Protein AF-A0A0B6ZHQ9-F1 (afdb_monomer_lite)

Secondary structure (DSSP, 8-state):
--HHHHHHHHHHHHHHHT-HHHHHHHHHHHHHHHHHHHHHHHHHHHH-SSHHHHHHHHHHHHHHHHHHHHHHHHHHHHHHSTT-HHHHHHHHHHHHHHHHHHHHHHHHHHH-

Organism: NCBI:txid1028688

Foldseek 3Di:
DPVLVVLLVQLLVCLLVLVQVSLVVSLVVLVVVLVVLLVVLVVQLVVDPDPVLVVLSVVLSVCSVVLSVQLSVLSNVSSVPNVDPVSSVSNVVSSVVVVVSVVSVVVSVVND

InterPro domains:
  IPR030045 Alpha-catulin 1 [PTHR46342] (2-112)
  IPR036723 Alpha-catenin/vinculin-like superfamily [SSF47220] (6-112)

Radius of gyration: 15.08 Å; chains: 1; bounding box: 34×23×41 Å

Structure (mmCIF, N/CA/C/O backbone):
data_AF-A0A0B6ZHQ9-F1
#
_entry.id   AF-A0A0B6ZHQ9-F1
#
loop_
_atom_site.group_PDB
_atom_site.id
_atom_site.type_symbol
_atom_site.label_atom_id
_atom_site.label_alt_id
_atom_site.label_comp_id
_atom_site.label_asym_id
_atom_site.label_entity_id
_atom_site.label_seq_id
_atom_site.pdbx_PDB_ins_code
_atom_site.Cartn_x
_atom_site.Cartn_y
_atom_site.Cartn_z
_atom_site.occupancy
_atom_site.B_iso_or_equiv
_atom_site.auth_seq_id
_atom_site.auth_comp_id
_atom_site.auth_asym_id
_atom_site.auth_atom_id
_atom_site.pdbx_PDB_model_num
ATOM 1 N N . GLN A 1 1 ? -11.198 -3.587 -11.803 1.00 44.16 1 GLN A N 1
ATOM 2 C CA . GLN A 1 1 ? -11.278 -2.885 -10.509 1.00 44.16 1 GLN A CA 1
ATOM 3 C C . GLN A 1 1 ? -9.916 -3.097 -9.883 1.00 44.16 1 GLN A C 1
ATOM 5 O O . GLN A 1 1 ? -9.455 -4.225 -9.961 1.00 44.16 1 GLN A O 1
ATOM 10 N N . ASN A 1 2 ? -9.211 -2.040 -9.476 1.00 62.81 2 ASN A N 1
ATOM 11 C CA . ASN A 1 2 ? -7.845 -2.185 -8.975 1.00 62.81 2 ASN A CA 1
ATOM 12 C C . ASN A 1 2 ? -7.927 -2.834 -7.585 1.00 62.81 2 ASN A C 1
ATOM 14 O O . ASN A 1 2 ? -8.605 -2.283 -6.716 1.00 62.81 2 ASN A O 1
ATOM 18 N N . ASP A 1 3 ? -7.353 -4.022 -7.400 1.00 76.06 3 ASP A N 1
ATOM 19 C CA . ASP A 1 3 ? -7.515 -4.800 -6.161 1.00 76.06 3 ASP A CA 1
ATOM 20 C C . ASP A 1 3 ? -6.986 -4.018 -4.937 1.00 76.06 3 ASP A C 1
ATOM 22 O O . ASP A 1 3 ? -7.588 -4.056 -3.860 1.00 76.06 3 ASP A O 1
ATOM 26 N N . ASP A 1 4 ? -5.969 -3.178 -5.160 1.00 83.56 4 ASP A N 1
ATOM 27 C CA . ASP A 1 4 ? -5.421 -2.191 -4.223 1.00 83.56 4 ASP A CA 1
ATOM 28 C C . ASP A 1 4 ? -6.457 -1.205 -3.672 1.00 83.56 4 ASP A C 1
ATOM 30 O O . ASP A 1 4 ? -6.573 -1.004 -2.462 1.00 83.56 4 ASP A O 1
ATOM 34 N N . GLU A 1 5 ? -7.253 -0.600 -4.557 1.00 86.94 5 GLU A N 1
ATOM 35 C CA . GLU A 1 5 ? -8.244 0.420 -4.196 1.00 86.94 5 GLU A CA 1
ATOM 36 C C . GLU A 1 5 ? -9.325 -0.180 -3.280 1.00 86.94 5 GLU A C 1
ATOM 38 O O . GLU A 1 5 ? -9.770 0.434 -2.303 1.00 86.94 5 GLU A O 1
ATOM 43 N N . GLY A 1 6 ? -9.728 -1.424 -3.563 1.00 92.62 6 GLY A N 1
ATOM 44 C CA . GLY A 1 6 ? -10.677 -2.169 -2.740 1.00 92.62 6 GLY A CA 1
ATOM 45 C C . GLY A 1 6 ? -10.126 -2.492 -1.350 1.00 92.62 6 GLY A C 1
ATOM 46 O O . GLY A 1 6 ? -10.847 -2.367 -0.349 1.00 92.62 6 GLY A O 1
ATOM 47 N N . LEU A 1 7 ? -8.850 -2.871 -1.275 1.00 94.50 7 LEU A N 1
ATOM 48 C CA . LEU A 1 7 ? -8.179 -3.219 -0.029 1.00 94.50 7 LEU A CA 1
ATOM 49 C C . LEU A 1 7 ? -7.945 -1.988 0.858 1.00 94.50 7 LEU A C 1
ATOM 51 O O . LEU A 1 7 ? -8.340 -1.998 2.026 1.00 94.50 7 LEU A O 1
ATOM 55 N N . LEU A 1 8 ? -7.434 -0.892 0.290 1.00 96.06 8 LEU A N 1
ATOM 56 C CA . LEU A 1 8 ? -7.258 0.392 0.979 1.00 96.06 8 LEU A CA 1
ATOM 57 C C . LEU A 1 8 ? -8.586 0.955 1.486 1.00 96.06 8 LEU A C 1
ATOM 59 O O . LEU A 1 8 ? -8.699 1.388 2.636 1.00 96.06 8 LEU A O 1
ATOM 63 N N . LYS A 1 9 ? -9.642 0.891 0.667 1.00 96.25 9 LYS A N 1
ATOM 64 C CA . LYS A 1 9 ? -10.987 1.284 1.100 1.00 96.25 9 LYS A CA 1
ATOM 65 C C . LYS A 1 9 ? -11.461 0.450 2.289 1.00 96.25 9 LYS A C 1
ATOM 67 O O . LYS A 1 9 ? -12.031 1.011 3.225 1.00 96.25 9 LYS A O 1
ATOM 72 N N . SER A 1 10 ? -11.222 -0.859 2.267 1.00 97.50 10 SER A N 1
ATOM 73 C CA . SER A 1 10 ? -11.606 -1.759 3.359 1.00 97.50 10 SER A CA 1
ATOM 74 C C . SER A 1 10 ? -10.824 -1.468 4.643 1.00 97.50 10 SER A C 1
ATOM 76 O O . SER A 1 10 ? -11.426 -1.446 5.717 1.00 97.50 10 SER A O 1
ATOM 78 N N . LEU A 1 11 ? -9.522 -1.174 4.541 1.00 97.19 11 LEU A N 1
ATOM 79 C CA . LEU A 1 11 ? -8.683 -0.751 5.669 1.00 97.19 11 LEU A CA 1
ATOM 80 C C . LEU A 1 11 ? -9.206 0.542 6.301 1.00 97.19 11 LEU A C 1
ATOM 82 O O . LEU A 1 11 ? -9.389 0.597 7.515 1.00 97.19 11 LEU A O 1
ATOM 86 N N . ARG A 1 12 ? -9.532 1.556 5.489 1.00 96.94 12 ARG A N 1
ATOM 87 C CA . ARG A 1 12 ? -10.105 2.822 5.979 1.00 96.94 12 ARG A CA 1
ATOM 88 C C . ARG A 1 12 ? -11.437 2.612 6.696 1.00 96.94 12 ARG A C 1
ATOM 90 O O . ARG A 1 12 ? -11.633 3.149 7.783 1.00 96.94 12 ARG A O 1
ATOM 97 N N . VAL A 1 13 ? -12.346 1.831 6.107 1.00 98.00 13 VAL A N 1
ATOM 98 C CA . VAL A 1 13 ? -13.662 1.545 6.706 1.00 98.00 13 VAL A CA 1
ATOM 99 C C . VAL A 1 13 ? -13.507 0.819 8.043 1.00 98.00 13 VAL A C 1
ATOM 101 O O . VAL A 1 13 ? -14.081 1.262 9.036 1.00 98.00 13 VAL A O 1
ATOM 104 N N . SER A 1 14 ? -12.692 -0.237 8.085 1.00 98.12 14 SER A N 1
ATOM 105 C CA . SER A 1 14 ? -12.466 -1.036 9.300 1.00 98.12 14 SER A CA 1
ATOM 106 C C . SER A 1 14 ? -11.740 -0.222 10.380 1.00 98.12 14 S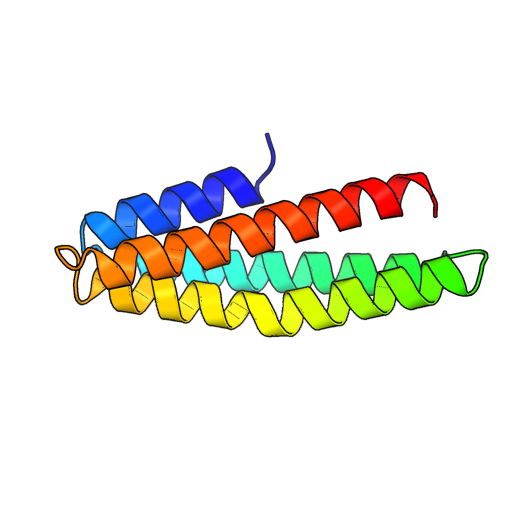ER A C 1
ATOM 108 O O . SER A 1 14 ? -12.078 -0.303 11.558 1.00 98.12 14 SER A O 1
ATOM 110 N N . GLY A 1 15 ? -10.795 0.638 9.979 1.00 97.81 15 GLY A N 1
ATOM 111 C CA . GLY A 1 15 ? -10.101 1.561 10.874 1.00 97.81 15 GLY A CA 1
ATOM 112 C C . GLY A 1 15 ? -11.044 2.578 11.519 1.00 97.81 15 GLY A C 1
ATOM 113 O O . GLY A 1 15 ? -11.019 2.745 12.733 1.00 97.81 15 GLY A O 1
ATOM 114 N N . VAL A 1 16 ? -11.931 3.215 10.743 1.00 97.88 16 VAL A N 1
ATOM 115 C CA . VAL A 1 16 ? -12.945 4.143 11.289 1.00 97.88 16 VAL A CA 1
ATOM 116 C C . VAL A 1 16 ? -13.948 3.422 12.197 1.00 97.88 16 VAL A C 1
ATOM 118 O O . VAL A 1 16 ? -14.458 4.026 13.137 1.00 97.88 16 VAL A O 1
ATOM 121 N N . ALA A 1 17 ? -14.224 2.142 11.943 1.00 97.81 17 ALA A N 1
ATOM 122 C CA . ALA A 1 17 ? -15.077 1.318 12.795 1.00 97.81 17 ALA A CA 1
ATOM 123 C C . ALA A 1 17 ? -14.373 0.809 14.072 1.00 97.81 17 ALA A C 1
ATOM 125 O O . ALA A 1 17 ? -15.042 0.281 14.959 1.00 97.81 17 ALA A O 1
ATOM 126 N N . GLY A 1 18 ? -13.049 0.977 14.194 1.00 97.75 18 GLY A N 1
ATOM 127 C CA . GLY A 1 18 ? -12.266 0.473 15.327 1.00 97.75 18 GLY A CA 1
ATOM 128 C C . GLY A 1 18 ? -12.120 -1.055 15.352 1.00 97.75 18 GLY A C 1
ATOM 129 O O . GLY A 1 18 ? -11.889 -1.644 16.408 1.00 97.75 18 GLY A O 1
ATOM 130 N N . GLU A 1 19 ? -12.278 -1.720 14.206 1.00 98.25 19 GLU A N 1
ATOM 131 C CA . GLU A 1 19 ? -12.274 -3.182 14.092 1.00 98.25 19 GLU A CA 1
ATOM 132 C C . GLU A 1 19 ? -10.838 -3.729 14.019 1.00 98.25 19 GLU A C 1
ATOM 134 O O . GLU A 1 19 ? -10.345 -4.074 12.946 1.00 98.25 19 GLU A O 1
ATOM 139 N N . LEU A 1 20 ? -10.151 -3.807 15.163 1.00 98.06 20 LEU A N 1
ATOM 140 C CA . LEU A 1 20 ? -8.735 -4.206 15.241 1.00 98.06 20 LEU A CA 1
ATOM 141 C C . LEU A 1 20 ? -8.436 -5.556 14.568 1.00 98.06 20 LEU A C 1
ATOM 143 O O . LEU A 1 20 ? -7.529 -5.624 13.743 1.00 98.06 20 LEU A O 1
ATOM 147 N N . ASP A 1 21 ? -9.223 -6.597 14.860 1.00 98.31 21 ASP A N 1
ATOM 148 C CA . ASP A 1 21 ? -9.027 -7.937 14.280 1.00 98.31 21 A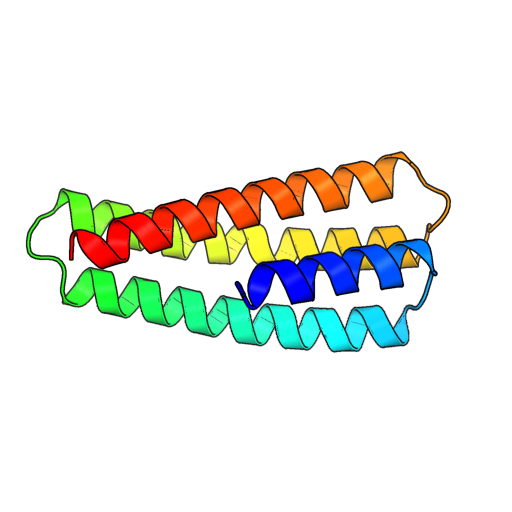SP A CA 1
ATOM 149 C C . ASP A 1 21 ? -9.193 -7.929 12.754 1.00 98.31 21 ASP A C 1
ATOM 151 O O . ASP A 1 21 ? -8.484 -8.624 12.025 1.00 98.31 21 ASP A O 1
ATOM 155 N N . ARG A 1 22 ? -10.127 -7.112 12.252 1.00 98.19 22 ARG A N 1
ATOM 156 C CA . ARG A 1 22 ? -10.360 -6.977 10.815 1.00 98.19 22 ARG A CA 1
ATOM 157 C C . ARG A 1 22 ? -9.237 -6.202 10.143 1.00 98.19 22 ARG A C 1
ATOM 159 O O . ARG A 1 22 ? -8.837 -6.559 9.039 1.00 98.19 22 ARG A O 1
ATOM 166 N N . VAL A 1 23 ? -8.737 -5.151 10.791 1.00 98.44 23 VAL A N 1
ATOM 167 C CA . VAL A 1 23 ? -7.582 -4.396 10.301 1.00 98.44 23 VAL A CA 1
ATOM 168 C C . VAL A 1 23 ? -6.357 -5.298 10.224 1.00 98.44 23 VAL A C 1
ATOM 170 O O . VAL A 1 23 ? -5.725 -5.290 9.180 1.00 98.44 23 VAL A O 1
ATOM 173 N N . GLU A 1 24 ? -6.094 -6.137 11.228 1.00 98.31 24 GLU A N 1
ATOM 174 C CA . GLU A 1 24 ? -5.003 -7.126 11.198 1.00 98.31 24 GLU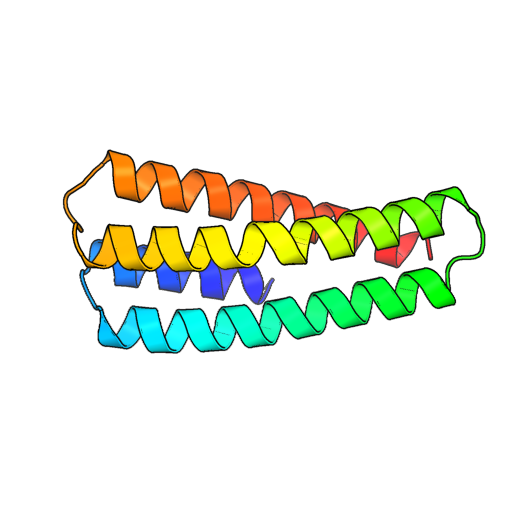 A CA 1
ATOM 175 C C . GLU A 1 24 ? -5.116 -8.095 10.005 1.00 98.31 24 GLU A C 1
ATOM 177 O O . GLU A 1 24 ? -4.161 -8.323 9.268 1.00 98.31 24 GLU A O 1
ATOM 182 N N . GLU A 1 25 ? -6.306 -8.644 9.747 1.00 98.12 25 GLU A N 1
ATOM 183 C CA . GLU A 1 25 ? -6.513 -9.528 8.591 1.00 98.12 25 GLU A CA 1
ATOM 184 C C . GLU A 1 25 ? -6.246 -8.804 7.259 1.00 98.12 25 GLU A C 1
ATOM 186 O O . GLU A 1 25 ? -5.695 -9.377 6.315 1.00 98.12 25 GLU A O 1
ATOM 191 N N . LEU A 1 26 ? -6.669 -7.542 7.157 1.00 97.88 26 LEU A N 1
ATOM 192 C CA . LEU A 1 26 ? -6.496 -6.737 5.952 1.00 97.88 26 LEU A CA 1
ATOM 193 C C . LEU A 1 26 ? -5.044 -6.276 5.767 1.00 97.88 26 LEU A C 1
ATOM 195 O O . LEU A 1 26 ? -4.593 -6.212 4.625 1.00 97.88 26 LEU A O 1
ATOM 199 N N . THR A 1 27 ? -4.311 -5.981 6.844 1.00 97.31 27 THR A N 1
ATOM 200 C CA . THR A 1 27 ? -2.897 -5.584 6.787 1.00 97.31 27 THR A CA 1
ATOM 201 C C . THR A 1 27 ? -2.013 -6.743 6.340 1.00 97.31 27 THR A C 1
ATOM 203 O O . THR A 1 27 ? -1.126 -6.529 5.515 1.00 97.31 27 THR A O 1
ATOM 206 N N . VAL A 1 28 ? -2.309 -7.978 6.759 1.00 97.44 28 VAL A N 1
ATOM 207 C CA . VAL A 1 28 ? -1.635 -9.179 6.230 1.00 97.44 28 VAL A CA 1
ATOM 208 C C . VAL A 1 28 ? -1.844 -9.305 4.720 1.00 97.44 28 VAL A C 1
ATOM 210 O O . VAL A 1 28 ? -0.872 -9.395 3.975 1.00 97.44 28 VAL A O 1
ATOM 213 N N . LYS A 1 29 ? -3.094 -9.222 4.245 1.00 96.81 29 LYS A N 1
ATOM 214 C CA . LYS A 1 29 ? -3.397 -9.283 2.800 1.00 96.81 29 LYS A CA 1
ATOM 215 C C . LYS A 1 29 ? -2.720 -8.164 2.014 1.00 96.81 29 LYS A C 1
ATOM 217 O O . LYS A 1 29 ? -2.297 -8.374 0.883 1.00 96.81 29 LYS A O 1
ATOM 222 N N . PHE A 1 30 ? -2.637 -6.973 2.601 1.00 96.88 30 PHE A N 1
ATOM 223 C CA . PHE A 1 30 ? -1.967 -5.837 1.978 1.00 96.88 30 PHE A CA 1
ATOM 224 C C . PHE A 1 30 ? -0.466 -6.082 1.851 1.00 96.88 30 PHE A C 1
ATOM 226 O O . PHE A 1 30 ? 0.091 -5.833 0.789 1.00 96.88 30 PHE A O 1
ATOM 233 N N . SER A 1 31 ? 0.170 -6.624 2.891 1.00 96.81 31 SER A N 1
ATOM 234 C CA . SER A 1 31 ? 1.587 -6.994 2.853 1.00 96.81 31 SER A CA 1
ATOM 235 C C . SER A 1 31 ? 1.869 -8.054 1.784 1.00 96.81 31 SER A C 1
ATOM 237 O O . SER A 1 31 ? 2.816 -7.911 1.020 1.00 96.81 31 SER A O 1
ATOM 239 N N . GLU A 1 32 ? 1.024 -9.083 1.671 1.00 96.19 32 GLU A N 1
ATOM 240 C CA . GLU A 1 32 ? 1.158 -10.109 0.625 1.00 96.19 32 GLU A CA 1
ATOM 241 C C . GLU A 1 32 ? 1.044 -9.508 -0.785 1.00 96.19 32 GLU A C 1
ATOM 243 O O . GLU A 1 32 ? 1.792 -9.876 -1.690 1.00 96.19 32 GLU A O 1
ATOM 248 N N . HIS A 1 33 ? 0.116 -8.569 -0.984 1.00 94.25 33 HIS A N 1
ATOM 249 C CA . HIS A 1 33 ? -0.053 -7.885 -2.266 1.00 94.25 33 HIS A CA 1
ATOM 250 C C . HIS A 1 33 ? 1.106 -6.928 -2.577 1.00 94.25 33 HIS A C 1
ATOM 252 O O . HIS A 1 33 ? 1.596 -6.893 -3.704 1.00 94.25 33 HIS A O 1
ATOM 258 N N . GLN A 1 34 ? 1.604 -6.201 -1.574 1.00 95.69 34 GLN A N 1
ATOM 259 C CA . GLN A 1 34 ? 2.812 -5.385 -1.689 1.00 95.69 34 GLN A CA 1
ATOM 260 C C . GLN A 1 34 ? 3.999 -6.230 -2.169 1.00 95.69 34 GLN A C 1
ATOM 262 O O . GLN A 1 34 ? 4.667 -5.845 -3.127 1.00 95.69 34 GLN A O 1
ATOM 267 N N . GLU A 1 35 ? 4.240 -7.389 -1.551 1.00 95.94 35 GLU A N 1
ATOM 268 C CA . GLU A 1 35 ? 5.325 -8.296 -1.947 1.00 95.94 35 GLU A CA 1
ATOM 269 C C . GLU A 1 35 ? 5.184 -8.741 -3.411 1.00 95.94 35 GLU A C 1
ATOM 271 O O . GLU A 1 35 ? 6.164 -8.769 -4.155 1.00 95.94 35 GLU A O 1
ATOM 276 N N . GLN A 1 36 ? 3.961 -9.028 -3.870 1.00 95.31 36 GLN A N 1
ATOM 277 C CA . GLN A 1 36 ? 3.710 -9.375 -5.274 1.00 95.31 36 GLN A CA 1
ATOM 278 C C . GLN A 1 36 ? 4.055 -8.225 -6.226 1.00 95.31 36 GLN A C 1
ATOM 280 O O . GLN A 1 36 ? 4.648 -8.460 -7.281 1.00 95.31 36 GLN A O 1
ATOM 285 N N . LEU A 1 37 ? 3.716 -6.986 -5.868 1.00 95.12 37 LEU A N 1
ATOM 286 C CA . LEU A 1 37 ? 4.058 -5.809 -6.668 1.00 95.12 37 LEU A CA 1
ATOM 287 C C . LEU A 1 37 ? 5.569 -5.552 -6.696 1.00 95.12 37 LEU A C 1
ATOM 289 O O . LEU A 1 37 ? 6.109 -5.216 -7.751 1.00 95.12 37 LEU A O 1
ATOM 293 N N . GLU A 1 38 ? 6.271 -5.764 -5.581 1.00 95.75 38 GLU A N 1
ATOM 294 C CA . GLU A 1 38 ? 7.736 -5.705 -5.540 1.00 95.75 38 GLU A CA 1
ATOM 295 C C . GLU A 1 38 ? 8.361 -6.735 -6.497 1.00 95.75 38 GLU A C 1
ATOM 297 O O . GLU A 1 38 ? 9.273 -6.401 -7.258 1.00 95.75 38 GLU A O 1
ATOM 302 N N . GLU A 1 39 ? 7.840 -7.966 -6.541 1.00 96.19 39 GLU A N 1
ATOM 303 C CA . GLU A 1 39 ? 8.280 -8.977 -7.513 1.00 96.19 39 GLU A CA 1
ATOM 304 C C . GLU A 1 39 ? 7.991 -8.564 -8.966 1.00 96.19 39 GLU A C 1
ATOM 306 O O . GLU A 1 39 ? 8.828 -8.769 -9.849 1.00 96.19 39 GLU A O 1
ATOM 311 N N . VAL A 1 40 ? 6.853 -7.916 -9.232 1.00 94.38 40 VAL A N 1
ATOM 312 C CA . VAL A 1 40 ? 6.545 -7.354 -10.558 1.00 94.38 40 VAL A CA 1
ATOM 313 C C . VAL A 1 40 ? 7.567 -6.282 -10.957 1.00 94.38 40 VAL A C 1
ATOM 315 O O . VAL A 1 40 ? 8.077 -6.318 -12.080 1.00 94.38 40 VAL A O 1
ATOM 318 N N . CYS A 1 41 ? 7.947 -5.380 -10.049 1.00 95.81 41 CYS A N 1
ATOM 319 C CA . CYS A 1 41 ? 9.000 -4.393 -10.307 1.00 95.81 41 CYS A CA 1
ATOM 320 C C . CYS A 1 41 ? 10.348 -5.060 -10.629 1.00 95.81 41 CYS A C 1
ATOM 322 O O . CYS A 1 41 ? 11.027 -4.660 -11.581 1.00 95.81 41 CYS A O 1
ATOM 324 N N . LYS A 1 42 ? 10.719 -6.125 -9.902 1.00 95.38 42 LYS A N 1
ATOM 325 C CA . LYS A 1 42 ? 11.938 -6.902 -10.188 1.00 95.38 42 LYS A CA 1
ATOM 326 C C . LYS A 1 42 ? 11.897 -7.515 -11.588 1.00 95.38 42 LYS A C 1
ATOM 328 O O . LYS A 1 42 ? 12.902 -7.468 -12.298 1.00 95.38 42 LYS A O 1
ATOM 333 N N . LEU A 1 43 ? 10.751 -8.053 -12.011 1.00 95.50 43 LEU A N 1
ATOM 334 C CA . LEU A 1 43 ? 10.567 -8.583 -13.366 1.00 95.50 43 LEU A CA 1
ATOM 335 C C . LEU A 1 43 ? 10.714 -7.489 -14.430 1.00 95.50 43 LEU A C 1
ATOM 337 O O . LEU A 1 43 ? 11.444 -7.690 -15.402 1.00 95.50 43 LEU A O 1
ATOM 341 N N . PHE A 1 44 ? 10.107 -6.316 -14.234 1.00 93.94 44 PHE A N 1
ATOM 342 C CA . PHE A 1 44 ? 10.252 -5.192 -15.165 1.00 93.94 44 PHE A CA 1
ATOM 343 C C . PHE A 1 44 ? 11.688 -4.725 -15.301 1.00 93.94 44 PHE A C 1
ATOM 345 O O . PHE A 1 44 ? 12.143 -4.512 -16.420 1.00 93.94 44 PHE A O 1
ATOM 352 N N . ARG A 1 45 ? 12.443 -4.669 -14.203 1.00 93.38 45 ARG A N 1
ATOM 353 C CA . ARG A 1 45 ? 13.877 -4.372 -14.253 1.00 93.38 45 ARG A CA 1
ATOM 354 C C . ARG A 1 45 ? 14.638 -5.350 -15.158 1.00 93.38 45 ARG A C 1
ATOM 356 O O . ARG A 1 45 ? 15.547 -4.936 -15.869 1.00 93.38 45 ARG A O 1
ATOM 363 N N . HIS A 1 46 ? 14.280 -6.637 -15.149 1.00 93.31 46 HIS A N 1
ATOM 364 C CA . HIS A 1 46 ? 14.910 -7.647 -16.009 1.00 93.31 46 HIS A CA 1
ATOM 365 C C . HIS A 1 46 ? 14.476 -7.568 -17.478 1.00 93.31 46 HIS A C 1
ATOM 367 O O . HIS A 1 46 ? 15.240 -7.970 -18.355 1.00 93.31 46 HIS A O 1
ATOM 373 N N . MET A 1 47 ? 13.261 -7.090 -17.742 1.00 93.50 47 MET A N 1
ATOM 374 C CA . MET A 1 47 ? 12.688 -6.988 -19.088 1.00 93.50 47 MET A CA 1
ATOM 375 C C . MET A 1 47 ? 12.980 -5.645 -19.768 1.00 93.50 47 MET A C 1
ATOM 377 O O . MET A 1 47 ? 12.966 -5.565 -20.995 1.00 93.50 47 MET A O 1
ATOM 381 N N . ALA A 1 48 ? 13.255 -4.604 -18.983 1.00 93.38 48 ALA A N 1
ATOM 382 C CA . ALA A 1 48 ? 13.492 -3.253 -19.456 1.00 93.38 48 ALA A CA 1
ATOM 383 C C . ALA A 1 48 ? 14.640 -3.192 -20.476 1.00 93.38 48 ALA A C 1
ATOM 385 O O . ALA A 1 48 ? 15.749 -3.676 -20.253 1.00 93.38 48 ALA A O 1
ATOM 386 N N . SER A 1 49 ? 14.369 -2.540 -21.606 1.00 91.12 49 SER A N 1
ATOM 387 C CA . SER A 1 49 ? 15.309 -2.405 -22.726 1.00 91.12 49 SER A CA 1
ATOM 388 C C . SER A 1 49 ? 16.216 -1.174 -22.627 1.00 91.12 49 SER A C 1
ATOM 390 O O . SER A 1 49 ? 17.155 -1.032 -23.414 1.00 91.12 49 SER A O 1
ATOM 392 N N . THR A 1 50 ? 15.945 -0.274 -21.676 1.00 94.75 50 THR A N 1
ATOM 393 C CA . THR A 1 50 ? 16.677 0.984 -21.497 1.00 94.75 50 THR A CA 1
ATOM 394 C C . THR A 1 50 ? 16.977 1.259 -20.025 1.00 94.75 50 THR A C 1
ATOM 396 O O . THR A 1 50 ? 16.213 0.885 -19.137 1.00 94.75 50 THR A O 1
ATOM 399 N N . GLU A 1 51 ? 18.087 1.951 -19.768 1.00 95.44 51 GLU A N 1
ATOM 400 C CA . GLU A 1 51 ? 18.516 2.336 -18.418 1.00 95.44 51 GLU A CA 1
ATOM 401 C C . GLU A 1 51 ? 17.474 3.181 -17.652 1.00 95.44 51 GLU A C 1
ATOM 403 O O . GLU A 1 51 ? 17.237 2.882 -16.483 1.00 95.44 51 GLU A O 1
ATOM 408 N N . PRO A 1 52 ? 16.766 4.159 -18.260 1.00 94.94 52 PRO A N 1
ATOM 409 C CA . PRO A 1 52 ? 15.711 4.888 -17.556 1.00 94.94 52 PRO A CA 1
ATOM 410 C C . PRO A 1 52 ? 14.576 3.996 -17.036 1.00 94.94 52 PRO A C 1
ATOM 412 O O . PRO A 1 52 ? 14.097 4.216 -15.926 1.00 94.94 52 PRO A O 1
ATOM 415 N N . LEU A 1 53 ? 14.169 2.975 -17.799 1.00 93.69 53 LEU A N 1
ATOM 416 C CA . LEU A 1 53 ? 13.120 2.037 -17.379 1.00 93.69 53 LEU A CA 1
ATOM 417 C C . LEU A 1 53 ? 13.593 1.133 -16.232 1.00 93.69 53 LEU A C 1
ATOM 419 O O . LEU A 1 53 ? 12.821 0.851 -15.319 1.00 93.69 53 LEU A O 1
ATOM 423 N N . ILE A 1 54 ? 14.868 0.730 -16.242 1.00 95.06 54 ILE A N 1
ATOM 424 C CA . ILE A 1 54 ? 15.502 -0.008 -15.136 1.00 95.06 54 ILE A CA 1
ATOM 425 C C . ILE A 1 54 ? 15.465 0.837 -13.856 1.00 95.06 54 ILE A C 1
ATOM 427 O O . ILE A 1 54 ? 14.978 0.366 -12.830 1.00 95.06 54 ILE A O 1
ATOM 431 N N . ILE A 1 55 ? 15.909 2.097 -13.928 1.00 95.56 55 ILE A N 1
ATOM 432 C CA . ILE A 1 55 ? 15.911 3.024 -12.785 1.00 95.56 55 ILE A CA 1
ATOM 433 C C . ILE A 1 55 ? 14.485 3.258 -12.271 1.00 95.56 55 ILE A C 1
ATOM 435 O O . ILE A 1 55 ? 14.255 3.269 -11.062 1.00 95.56 55 ILE A O 1
ATOM 439 N N . ALA A 1 56 ? 13.512 3.424 -13.172 1.00 94.06 56 ALA A N 1
ATOM 440 C CA . ALA A 1 56 ? 12.113 3.591 -12.795 1.00 94.06 56 ALA A CA 1
ATOM 441 C C . ALA A 1 56 ? 11.567 2.354 -12.062 1.00 94.06 56 ALA A C 1
ATOM 443 O O . ALA A 1 56 ? 10.907 2.507 -11.033 1.00 94.06 56 ALA A O 1
ATOM 444 N N . ALA A 1 57 ? 11.871 1.143 -12.541 1.00 95.00 57 ALA A N 1
ATOM 445 C CA . ALA A 1 57 ? 11.474 -0.104 -11.887 1.00 95.00 57 ALA A CA 1
ATOM 446 C C . ALA A 1 57 ? 12.085 -0.242 -10.480 1.00 95.00 57 ALA A C 1
ATOM 448 O O . ALA A 1 57 ? 11.372 -0.570 -9.534 1.00 95.00 57 ALA A O 1
ATOM 449 N N . GLU A 1 58 ? 13.376 0.073 -10.319 1.00 95.31 58 GLU A N 1
ATOM 450 C CA . GLU A 1 58 ? 14.061 0.067 -9.015 1.00 95.31 58 GLU A CA 1
ATOM 451 C C . GLU A 1 58 ? 13.476 1.098 -8.044 1.00 95.31 58 GLU A C 1
ATOM 453 O O . GLU A 1 58 ? 13.281 0.811 -6.861 1.00 95.31 58 GLU A O 1
ATOM 458 N N . HIS A 1 59 ? 13.164 2.297 -8.542 1.00 94.75 59 HIS A N 1
ATOM 459 C CA . HIS A 1 59 ? 12.531 3.336 -7.738 1.00 94.75 59 HIS A CA 1
ATOM 460 C C . HIS A 1 59 ? 11.144 2.906 -7.250 1.00 94.75 59 HIS A C 1
ATOM 462 O O . HIS A 1 59 ? 10.850 3.055 -6.065 1.00 94.75 59 HIS A O 1
ATOM 468 N N . ASN A 1 60 ? 10.323 2.331 -8.136 1.00 94.56 60 ASN A N 1
ATOM 469 C CA . ASN A 1 60 ? 8.996 1.815 -7.795 1.00 94.56 60 ASN A CA 1
ATOM 470 C C . ASN A 1 60 ? 9.083 0.710 -6.731 1.00 94.56 60 ASN A C 1
ATOM 472 O O . ASN A 1 60 ? 8.372 0.776 -5.733 1.00 94.56 60 ASN A O 1
ATOM 476 N N . GLU A 1 61 ? 9.976 -0.271 -6.913 1.00 95.62 61 GLU A N 1
ATOM 477 C CA . GLU A 1 61 ? 10.222 -1.343 -5.935 1.00 95.62 61 GLU A CA 1
ATOM 478 C C . GLU A 1 61 ? 10.564 -0.764 -4.556 1.00 95.62 61 GLU A C 1
ATOM 480 O O . GLU A 1 61 ? 9.908 -1.070 -3.561 1.00 95.62 61 GLU A O 1
ATOM 485 N N . SER A 1 62 ? 11.559 0.128 -4.498 1.00 96.25 62 SER A N 1
ATOM 486 C CA . SER A 1 62 ? 12.008 0.722 -3.238 1.00 96.25 62 SER A CA 1
ATOM 487 C C . SER A 1 62 ? 10.923 1.571 -2.576 1.00 96.25 62 SER A C 1
ATOM 489 O O . SER A 1 62 ? 10.797 1.573 -1.350 1.00 96.25 62 SER A O 1
ATOM 491 N N . PHE A 1 63 ? 10.134 2.300 -3.363 1.00 95.44 63 PHE A N 1
ATOM 492 C CA . PHE A 1 63 ? 9.066 3.127 -2.825 1.00 95.44 63 PHE A CA 1
ATOM 493 C C . PHE A 1 63 ? 7.942 2.278 -2.229 1.00 95.44 63 PHE A C 1
ATOM 495 O O . PHE A 1 63 ? 7.552 2.531 -1.091 1.00 95.44 63 PHE A O 1
ATOM 502 N N . LEU A 1 64 ? 7.477 1.242 -2.939 1.00 95.44 64 LEU A N 1
ATOM 503 C CA . LEU A 1 64 ? 6.461 0.311 -2.434 1.00 95.44 64 LEU A CA 1
ATOM 504 C C . LEU A 1 64 ? 6.920 -0.358 -1.134 1.00 95.44 64 LEU A C 1
ATOM 506 O O . LEU A 1 64 ? 6.175 -0.346 -0.152 1.00 95.44 64 LEU A O 1
ATOM 510 N N . HIS A 1 65 ? 8.174 -0.822 -1.099 1.00 97.00 65 HIS A N 1
ATOM 511 C CA . HIS A 1 65 ? 8.781 -1.448 0.074 1.00 97.00 65 HIS A CA 1
ATOM 512 C C . HIS A 1 65 ? 8.743 -0.564 1.323 1.00 97.00 65 HIS A C 1
ATOM 514 O O . HIS A 1 65 ? 8.455 -1.025 2.428 1.00 97.00 65 HIS A O 1
ATOM 520 N N . ASN A 1 66 ? 9.026 0.728 1.154 1.00 96.88 66 ASN A N 1
ATOM 521 C CA . ASN A 1 66 ? 9.069 1.675 2.262 1.00 96.88 66 ASN A CA 1
ATOM 522 C C . ASN A 1 66 ? 7.687 2.236 2.624 1.00 96.88 66 ASN A C 1
ATOM 524 O O . ASN A 1 66 ? 7.431 2.511 3.797 1.00 96.88 66 ASN A O 1
ATOM 528 N N . LEU A 1 67 ? 6.804 2.433 1.641 1.00 97.38 67 LEU A N 1
ATOM 529 C CA . LEU A 1 67 ? 5.483 3.020 1.854 1.00 97.38 67 LEU A CA 1
ATOM 530 C C . LEU A 1 67 ? 4.508 2.024 2.484 1.00 97.38 67 LEU A C 1
ATOM 532 O O . LEU A 1 67 ? 3.756 2.400 3.384 1.00 97.38 67 LEU A O 1
ATOM 536 N N . GLY A 1 68 ? 4.512 0.770 2.034 1.00 97.00 68 GLY A N 1
ATOM 537 C CA . GLY A 1 68 ? 3.539 -0.227 2.470 1.00 97.00 68 GLY A CA 1
ATOM 538 C C . GLY A 1 68 ? 3.447 -0.384 3.995 1.00 97.00 68 GLY A C 1
ATOM 539 O O . GLY A 1 68 ? 2.352 -0.223 4.538 1.00 97.00 68 GLY A O 1
ATOM 540 N N . PRO A 1 69 ? 4.565 -0.535 4.737 1.00 97.88 69 PRO A N 1
ATOM 541 C CA . PRO A 1 69 ? 4.544 -0.587 6.199 1.00 97.88 69 PRO A CA 1
ATOM 542 C C . PRO A 1 69 ? 3.908 0.643 6.867 1.00 97.88 69 PRO A C 1
ATOM 544 O O . PRO A 1 69 ? 3.254 0.516 7.904 1.00 97.88 69 PRO A O 1
ATOM 547 N N . LEU A 1 70 ? 4.050 1.837 6.278 1.00 98.19 70 LEU A N 1
ATOM 548 C CA . LEU A 1 70 ? 3.455 3.066 6.816 1.00 98.19 70 LEU A CA 1
ATOM 549 C C . LEU A 1 70 ? 1.925 3.038 6.738 1.00 98.19 70 LEU A C 1
ATOM 551 O O . LEU A 1 70 ? 1.260 3.514 7.659 1.00 98.19 70 LEU A O 1
ATOM 555 N N . ILE A 1 71 ? 1.365 2.424 5.693 1.00 98.06 71 ILE A N 1
ATOM 556 C CA . ILE A 1 71 ? -0.081 2.208 5.550 1.00 98.06 71 ILE A CA 1
ATOM 557 C C . ILE A 1 71 ? -0.584 1.257 6.635 1.00 98.06 71 ILE A C 1
ATOM 559 O O . ILE A 1 71 ? -1.600 1.550 7.269 1.00 98.06 71 ILE A O 1
ATOM 563 N N . LEU A 1 72 ? 0.146 0.167 6.906 1.00 97.94 72 LEU A N 1
ATOM 564 C CA . LEU A 1 72 ? -0.206 -0.784 7.969 1.00 97.94 72 LEU A CA 1
ATOM 565 C C . LEU A 1 72 ? -0.253 -0.068 9.326 1.00 97.94 72 LEU A C 1
ATOM 567 O O . LEU A 1 72 ? -1.263 -0.117 10.031 1.00 97.94 72 LEU A O 1
ATOM 571 N N . PHE A 1 73 ? 0.806 0.675 9.670 1.00 98.25 73 PHE A N 1
ATOM 572 C CA . PHE A 1 73 ? 0.860 1.428 10.924 1.00 98.25 73 PHE A CA 1
ATOM 573 C C . PHE A 1 73 ? -0.231 2.498 11.019 1.00 98.25 73 PHE A C 1
ATOM 575 O O . PHE A 1 73 ? -0.829 2.668 12.085 1.00 98.25 73 PHE A O 1
ATOM 582 N N . ALA A 1 74 ? -0.528 3.204 9.927 1.00 98.50 74 ALA A N 1
ATOM 583 C CA . ALA A 1 74 ? -1.596 4.195 9.889 1.00 98.50 74 ALA A CA 1
ATOM 584 C C . ALA A 1 74 ? -2.979 3.557 10.097 1.00 98.50 74 ALA A C 1
ATOM 586 O O . ALA A 1 74 ? -3.786 4.093 10.860 1.00 98.50 74 ALA A O 1
ATOM 587 N N . ALA A 1 75 ? -3.233 2.396 9.488 1.00 98.44 75 ALA A N 1
ATOM 588 C CA . ALA A 1 75 ? -4.478 1.654 9.652 1.00 98.44 75 ALA A CA 1
ATOM 589 C C . ALA A 1 75 ? -4.665 1.167 11.095 1.00 98.44 75 ALA A C 1
ATOM 591 O O . ALA A 1 75 ? -5.725 1.391 11.681 1.00 98.44 75 ALA A O 1
ATOM 592 N N . HIS A 1 76 ? -3.623 0.593 11.706 1.00 98.56 76 HIS A N 1
ATOM 593 C CA . HIS A 1 76 ? -3.658 0.202 13.118 1.00 98.56 76 HIS A CA 1
ATOM 594 C C . HIS A 1 76 ? -3.863 1.399 14.048 1.00 98.56 76 HIS A C 1
ATOM 596 O O . HIS A 1 76 ? -4.696 1.340 14.952 1.00 98.56 76 HIS A O 1
ATOM 602 N N . T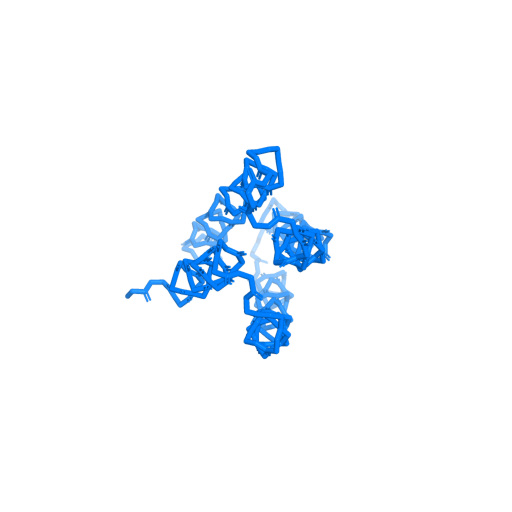HR A 1 77 ? -3.154 2.504 13.806 1.00 98.56 77 THR A N 1
ATOM 603 C CA . THR A 1 77 ? -3.294 3.735 14.600 1.00 98.56 77 THR A CA 1
ATOM 604 C C . THR A 1 77 ? -4.721 4.277 14.526 1.00 98.56 77 THR A C 1
ATOM 606 O O . THR A 1 77 ? -5.287 4.668 15.547 1.00 98.56 77 THR A O 1
ATOM 609 N N . LEU A 1 78 ? -5.333 4.277 13.337 1.00 98.69 78 LEU A N 1
ATOM 610 C CA . LEU A 1 78 ? -6.723 4.691 13.170 1.00 98.69 78 LEU A CA 1
ATOM 611 C C . LEU A 1 78 ? -7.682 3.741 13.895 1.00 98.69 78 LEU A C 1
ATOM 613 O O . LEU A 1 78 ? -8.567 4.216 14.594 1.00 98.69 78 LEU A O 1
ATOM 617 N N . ALA A 1 79 ? -7.479 2.427 13.803 1.00 98.50 79 ALA A N 1
ATOM 618 C CA . ALA A 1 79 ? -8.316 1.449 14.497 1.00 98.50 79 ALA A CA 1
ATOM 619 C C . ALA A 1 7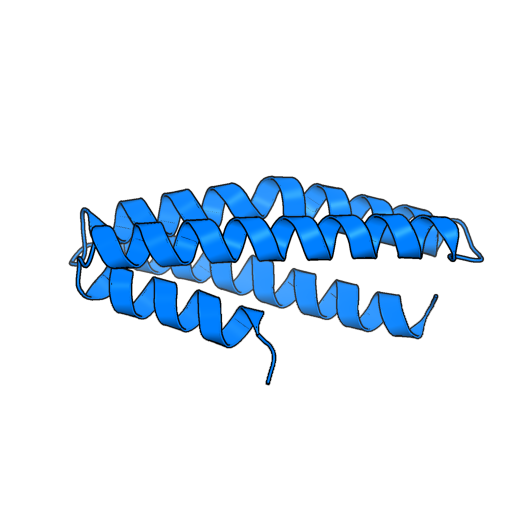9 ? -8.237 1.563 16.031 1.00 98.50 79 ALA A C 1
ATOM 621 O O . ALA A 1 79 ? -9.227 1.343 16.724 1.00 98.50 79 ALA A O 1
ATOM 622 N N . GLN A 1 80 ? -7.077 1.946 16.571 1.00 98.38 80 GLN A N 1
ATOM 623 C CA . GLN A 1 80 ? -6.89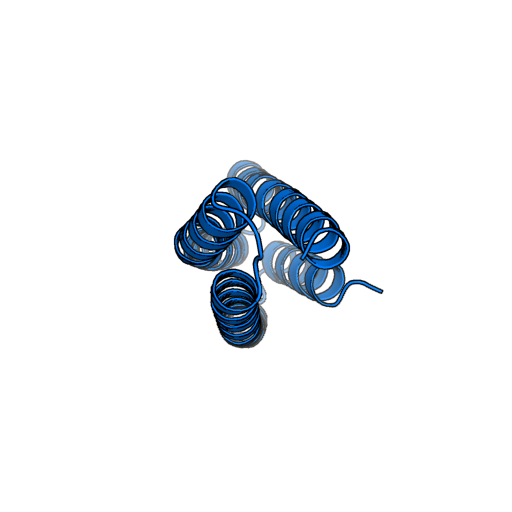3 2.238 17.998 1.00 98.38 80 GLN A CA 1
ATOM 624 C C . GLN A 1 80 ? -7.526 3.574 18.421 1.00 98.38 80 GLN A C 1
ATOM 626 O O . GLN A 1 80 ? -7.884 3.755 19.588 1.00 98.38 80 GLN A O 1
ATOM 631 N N . HIS A 1 81 ? -7.666 4.516 17.485 1.00 98.19 81 HIS A N 1
ATOM 632 C CA . HIS A 1 81 ? -8.176 5.866 17.718 1.00 98.19 81 HIS A CA 1
ATOM 633 C C . HIS A 1 81 ? -9.193 6.293 16.635 1.00 98.19 81 HIS A C 1
ATOM 635 O O . HIS A 1 81 ? -8.941 7.263 15.914 1.00 98.19 81 HIS A O 1
ATOM 641 N N . PRO A 1 82 ? -10.357 5.623 16.522 1.00 97.44 82 PRO A N 1
ATOM 642 C CA . PRO A 1 82 ? -11.272 5.772 15.377 1.00 97.44 82 PRO A CA 1
ATOM 643 C C . PRO A 1 82 ? -11.862 7.186 15.220 1.00 97.44 82 PRO A C 1
ATOM 645 O O . PRO A 1 82 ? -12.117 7.659 14.106 1.00 97.44 82 PRO A O 1
ATOM 648 N N . ASP A 1 83 ? -12.007 7.917 16.327 1.00 97.31 83 ASP A N 1
ATOM 649 C CA . ASP A 1 83 ? -12.496 9.301 16.335 1.00 97.31 83 ASP A CA 1
ATOM 650 C C . ASP A 1 83 ? -11.411 10.337 15.984 1.00 97.31 83 ASP A C 1
ATOM 652 O O . ASP A 1 83 ? -11.706 11.518 15.785 1.00 97.31 83 ASP A O 1
ATOM 656 N N . SER A 1 84 ? -10.143 9.926 15.882 1.00 98.44 84 SER A N 1
ATOM 657 C CA . SER A 1 84 ? -9.035 10.831 15.581 1.00 98.44 84 SER A CA 1
ATOM 658 C C . SER A 1 84 ? -9.066 11.271 14.119 1.00 98.44 84 SER A C 1
ATOM 660 O O . SER A 1 84 ? -8.782 10.503 13.196 1.00 98.44 84 SER A O 1
ATOM 662 N N . LYS A 1 85 ? -9.356 12.558 13.898 1.00 97.94 85 LYS A N 1
ATOM 663 C CA . LYS A 1 85 ? -9.277 13.172 12.565 1.00 97.94 85 LYS A CA 1
ATOM 664 C C . LYS A 1 85 ? -7.862 13.076 11.983 1.00 97.94 85 LYS A C 1
ATOM 666 O O . LYS A 1 85 ? -7.718 12.759 10.811 1.00 97.94 85 LYS A O 1
ATOM 671 N N . ILE A 1 86 ? -6.840 13.267 12.819 1.00 98.38 86 ILE A N 1
ATOM 672 C CA . ILE A 1 86 ? -5.431 13.212 12.404 1.00 98.38 86 ILE A CA 1
ATOM 673 C C . ILE A 1 86 ? -5.054 11.795 11.959 1.00 98.38 86 ILE A C 1
ATOM 675 O O . ILE A 1 86 ? -4.410 11.637 10.931 1.00 98.38 86 ILE A O 1
ATOM 679 N N . ALA A 1 87 ? -5.479 10.756 12.689 1.00 98.19 87 ALA A N 1
ATOM 680 C CA . ALA A 1 87 ? -5.187 9.373 12.299 1.00 98.19 87 ALA A CA 1
ATOM 681 C C . ALA A 1 87 ? -5.850 9.002 10.961 1.00 98.19 87 ALA A C 1
ATOM 683 O O . ALA A 1 87 ? -5.274 8.272 10.157 1.00 98.19 87 ALA A O 1
ATOM 684 N N . ARG A 1 88 ? -7.045 9.547 10.708 1.00 98.06 88 ARG A N 1
ATOM 685 C CA . ARG A 1 88 ? -7.785 9.347 9.459 1.00 98.06 88 ARG A CA 1
ATOM 686 C C . ARG A 1 88 ? -7.103 10.025 8.277 1.00 98.06 88 ARG A C 1
ATOM 688 O O . ARG A 1 88 ? -6.861 9.362 7.278 1.00 98.06 88 ARG A O 1
ATOM 695 N N . GLU A 1 89 ? -6.754 11.302 8.427 1.00 98.19 89 GLU A N 1
ATOM 696 C CA . GLU A 1 89 ? -6.001 12.064 7.421 1.00 98.19 89 GLU A CA 1
ATOM 697 C C . GLU A 1 89 ? -4.639 11.413 7.140 1.00 98.19 89 GLU A C 1
ATOM 699 O O . GLU A 1 89 ? -4.220 11.323 5.993 1.00 98.19 89 GLU A O 1
ATOM 704 N N . ASN A 1 90 ? -3.970 10.887 8.170 1.00 98.25 90 ASN A N 1
ATOM 705 C CA . ASN A 1 90 ? -2.702 10.176 8.019 1.00 98.25 90 ASN A CA 1
ATOM 706 C C . ASN A 1 90 ? -2.837 8.925 7.133 1.00 98.25 90 ASN A C 1
ATOM 708 O O . ASN A 1 90 ? -2.029 8.719 6.232 1.00 98.25 90 ASN A O 1
ATOM 712 N N . LEU A 1 91 ? -3.870 8.103 7.354 1.00 98.25 91 LEU A N 1
ATOM 713 C CA . LEU A 1 91 ? -4.123 6.934 6.507 1.00 98.25 91 LEU A CA 1
ATOM 714 C C . LEU A 1 91 ? -4.527 7.327 5.076 1.00 98.25 91 LEU A C 1
ATOM 716 O O . LEU A 1 91 ? -4.150 6.640 4.129 1.00 98.25 91 LEU A O 1
ATOM 720 N N . GLU A 1 92 ? -5.280 8.414 4.911 1.00 97.62 92 GLU A N 1
ATOM 721 C CA . GLU A 1 92 ? -5.671 8.946 3.599 1.00 97.62 92 GLU A CA 1
ATOM 722 C C . GLU A 1 92 ? -4.446 9.382 2.786 1.00 97.62 92 GLU A C 1
ATOM 724 O O . GLU A 1 92 ? -4.256 8.888 1.681 1.00 97.62 92 GLU A O 1
ATOM 729 N N . VAL A 1 93 ? -3.537 10.165 3.376 1.00 98.19 93 VAL A N 1
ATOM 730 C CA . VAL A 1 93 ? -2.297 10.606 2.711 1.00 98.19 93 VAL A CA 1
ATOM 731 C C . VAL A 1 93 ? -1.447 9.427 2.233 1.00 98.19 93 VAL A C 1
ATOM 733 O O . VAL A 1 93 ? -0.944 9.444 1.110 1.00 98.19 93 VAL A O 1
ATOM 736 N N . PHE A 1 94 ? -1.285 8.387 3.057 1.00 98.12 94 PHE A N 1
ATOM 737 C CA . PHE A 1 94 ? -0.534 7.203 2.633 1.00 98.12 94 PHE A CA 1
ATOM 738 C C . PHE A 1 94 ? -1.282 6.365 1.587 1.00 98.12 94 PHE A C 1
ATOM 740 O O . PHE A 1 94 ? -0.636 5.773 0.724 1.00 98.12 94 PHE A O 1
ATOM 747 N N . SER A 1 95 ? -2.619 6.344 1.621 1.00 96.81 95 SER A N 1
ATOM 748 C CA . SER A 1 95 ? -3.429 5.691 0.583 1.00 96.81 95 SER A CA 1
ATOM 749 C C . SER A 1 95 ? -3.259 6.388 -0.768 1.00 96.81 95 SER A C 1
ATOM 751 O O . SER A 1 95 ? -3.016 5.721 -1.767 1.00 96.81 95 SER A O 1
ATOM 753 N N . ASP A 1 96 ? -3.315 7.720 -0.796 1.00 96.56 96 ASP A N 1
ATOM 754 C CA . ASP A 1 96 ? -3.157 8.508 -2.023 1.00 96.56 96 ASP A CA 1
ATOM 755 C C . ASP A 1 96 ? -1.754 8.330 -2.624 1.00 96.56 96 ASP A C 1
ATOM 757 O O . ASP A 1 96 ? -1.595 8.180 -3.837 1.00 96.56 96 ASP A O 1
ATOM 761 N N . ALA A 1 97 ? -0.724 8.297 -1.769 1.00 96.69 97 ALA A N 1
ATOM 762 C CA . ALA A 1 97 ? 0.647 8.022 -2.192 1.00 96.69 97 ALA A CA 1
ATOM 763 C C . ALA A 1 97 ? 0.782 6.626 -2.822 1.00 96.69 97 ALA A C 1
ATOM 765 O O . ALA A 1 97 ? 1.474 6.470 -3.828 1.00 96.69 97 ALA A O 1
ATOM 766 N N . TRP A 1 98 ? 0.096 5.623 -2.267 1.00 96.25 98 TRP A N 1
ATOM 767 C CA . TRP A 1 98 ? 0.079 4.271 -2.823 1.00 96.25 98 TRP A CA 1
ATOM 768 C C . TRP A 1 98 ? -0.616 4.234 -4.175 1.00 96.25 98 TRP A C 1
ATOM 770 O O . TRP A 1 98 ? -0.049 3.739 -5.142 1.00 96.25 98 TRP A O 1
ATOM 780 N N . GLU A 1 99 ? -1.815 4.807 -4.272 1.00 94.56 99 GLU A N 1
ATOM 781 C CA . GLU A 1 99 ? -2.583 4.856 -5.518 1.00 94.56 99 GLU A CA 1
ATOM 782 C C . GLU A 1 99 ? -1.799 5.564 -6.638 1.00 94.56 99 GLU A C 1
ATOM 784 O O . GLU A 1 99 ? -1.775 5.079 -7.773 1.00 94.56 99 GLU A O 1
ATOM 789 N N . SER A 1 100 ? -1.084 6.649 -6.313 1.00 93.88 100 SER A N 1
ATOM 790 C CA . SER A 1 100 ? -0.162 7.308 -7.246 1.00 93.88 100 SER A CA 1
ATOM 791 C C . SER A 1 100 ? 0.947 6.362 -7.710 1.00 93.88 100 SER A C 1
ATOM 793 O O . SER A 1 100 ? 1.210 6.276 -8.909 1.00 93.88 100 SER A O 1
ATOM 795 N N . GLN A 1 101 ? 1.557 5.608 -6.791 1.00 93.38 101 GLN A N 1
ATOM 796 C CA . GLN A 1 101 ? 2.622 4.666 -7.133 1.00 93.38 101 GLN A CA 1
ATOM 797 C C . GLN A 1 101 ? 2.126 3.515 -8.020 1.00 93.38 101 GLN A C 1
ATOM 799 O O . GLN A 1 101 ? 2.795 3.143 -8.982 1.00 93.38 101 GLN A O 1
ATOM 804 N N . ILE A 1 102 ? 0.938 2.968 -7.746 1.00 93.88 102 ILE A N 1
ATOM 805 C CA . ILE A 1 102 ? 0.332 1.916 -8.578 1.00 93.88 102 ILE A CA 1
ATOM 806 C C . ILE A 1 102 ? 0.029 2.436 -9.988 1.00 93.88 102 ILE A C 1
ATOM 808 O O . ILE A 1 102 ? 0.170 1.703 -10.974 1.00 93.88 102 ILE A O 1
ATOM 812 N N . ASN A 1 103 ? -0.364 3.704 -10.113 1.00 92.50 103 ASN A N 1
ATOM 813 C CA . ASN A 1 103 ? -0.546 4.334 -11.414 1.00 92.50 103 ASN A CA 1
ATOM 814 C C . ASN A 1 103 ? 0.785 4.482 -12.172 1.00 92.50 103 ASN A C 1
ATOM 816 O O . ASN A 1 103 ? 0.836 4.156 -13.359 1.00 92.50 103 ASN A O 1
ATOM 820 N N . ASP A 1 104 ? 1.860 4.893 -11.500 1.00 91.50 104 ASP A N 1
ATOM 821 C CA . ASP A 1 104 ? 3.195 4.982 -12.106 1.00 91.50 104 ASP A CA 1
ATOM 822 C C . ASP A 1 104 ? 3.694 3.608 -12.572 1.00 91.50 104 ASP A C 1
ATOM 824 O O . ASP A 1 104 ? 4.165 3.464 -13.704 1.00 91.50 104 ASP A O 1
ATOM 828 N N . LEU A 1 105 ? 3.485 2.565 -11.764 1.00 91.44 105 LEU A N 1
ATOM 829 C CA . LEU A 1 105 ? 3.785 1.187 -12.149 1.00 91.44 105 LEU A CA 1
ATOM 830 C C . LEU A 1 105 ? 2.946 0.738 -13.357 1.00 91.44 105 LEU A C 1
ATOM 832 O O . LEU A 1 105 ? 3.463 0.109 -14.277 1.00 91.44 105 LEU A O 1
ATOM 836 N N . SER A 1 106 ? 1.664 1.110 -13.407 1.00 91.19 106 SER A N 1
ATOM 837 C CA . SER A 1 106 ? 0.767 0.813 -14.536 1.00 91.19 106 SER A CA 1
ATOM 838 C C . SER A 1 106 ? 1.190 1.489 -15.843 1.00 91.19 106 SER A C 1
ATOM 840 O O . SER A 1 106 ? 0.890 0.984 -16.930 1.00 91.19 106 SER A O 1
ATOM 842 N N . ILE A 1 107 ? 1.846 2.649 -15.757 1.00 89.81 107 ILE A N 1
ATOM 843 C CA . ILE A 1 107 ? 2.458 3.326 -16.903 1.00 89.81 107 ILE A CA 1
ATOM 844 C C . ILE A 1 107 ? 3.723 2.574 -17.314 1.00 89.81 107 ILE A C 1
ATOM 846 O O . ILE A 1 107 ? 3.849 2.226 -18.486 1.00 89.81 107 ILE A O 1
ATOM 850 N N . LEU A 1 108 ? 4.588 2.232 -16.353 1.00 88.25 108 LEU A N 1
ATOM 851 C CA . LEU A 1 108 ? 5.823 1.487 -16.596 1.00 88.25 108 LEU A CA 1
ATOM 852 C C . LEU A 1 108 ? 5.569 0.155 -17.323 1.00 88.25 108 LEU A C 1
ATOM 854 O O . LEU A 1 108 ? 6.274 -0.155 -18.279 1.00 88.25 108 LEU A O 1
ATOM 858 N N . VAL A 1 109 ? 4.510 -0.581 -16.956 1.00 88.62 109 VAL A N 1
ATOM 859 C CA . VAL A 1 109 ? 4.089 -1.833 -17.629 1.00 88.62 109 VAL A CA 1
ATOM 860 C C . VAL A 1 109 ? 3.911 -1.659 -19.141 1.00 88.62 109 VAL A C 1
ATOM 862 O O . VAL A 1 109 ? 4.102 -2.602 -19.899 1.00 88.62 109 VAL A O 1
ATOM 865 N N . LYS A 1 110 ? 3.483 -0.476 -19.595 1.00 88.12 110 LYS A N 1
ATOM 866 C CA . LYS A 1 110 ? 3.206 -0.208 -21.015 1.00 88.12 110 LYS A CA 1
ATOM 867 C C . LYS A 1 110 ? 4.459 0.178 -21.798 1.00 88.12 110 LYS A C 1
ATOM 869 O O . LYS A 1 110 ? 4.404 0.197 -23.026 1.00 88.12 110 LYS A O 1
ATOM 874 N N . GLU A 1 111 ? 5.530 0.546 -21.101 1.00 85.31 111 GLU A N 1
ATOM 875 C CA . GLU A 1 111 ? 6.780 1.036 -21.687 1.00 85.31 111 GLU A CA 1
ATOM 876 C C . GLU A 1 111 ? 7.897 -0.018 -21.693 1.00 85.31 111 GLU A C 1
ATOM 878 O O . GLU A 1 111 ? 8.839 0.109 -22.479 1.00 85.31 111 GLU A O 1
ATOM 883 N N . VAL A 1 112 ? 7.782 -1.043 -20.840 1.00 80.81 112 VAL A N 1
ATOM 884 C CA . VAL A 1 112 ? 8.650 -2.235 -20.795 1.00 80.81 112 VAL A CA 1
ATOM 885 C C . VAL A 1 112 ? 8.215 -3.261 -21.838 1.00 80.81 112 VAL A C 1
ATOM 887 O O . VAL A 1 112 ? 9.109 -3.733 -22.577 1.00 80.81 112 VAL A O 1
#

pLDDT: mean 94.67, std 6.8, range [44.16, 98.69]

Sequence (112 aa):
QNDDEGLLKSLRVSGVAGELDRVEELTVKFSEHQEQLEEVCKLFRHMASTEPLIIAAEHNESFLHNLGPLILFAAHTLAQHPDSKIARENLEVFSDAWESQINDLSILVKEV